Protein AF-A0A7X2MFE9-F1 (afdb_monomer)

pLDDT: mean 86.66, std 13.34, range [39.44, 97.81]

Mean predicted aligned error: 6.16 Å

Sequence (125 aa):
KDLSDSELTPSMINSYVKKGLMQRPEKKKYDASHIAELLVISLLKTIYPLEVVKNCINEILKEQSVEQAYNSFANLFNDTLHNIENSSYNFIDTSNTLELTEKFAIRAVICKLVSQKLIDSYYKK

InterPro domains:
  IPR014975 Protein of unknown function DUF1836 [PF08876] (3-73)
  IPR014975 Protein of unknown function DUF1836 [PTHR40056] (4-93)

Structure (mmCIF, N/CA/C/O backbone):
data_AF-A0A7X2MFE9-F1
#
_entry.id   AF-A0A7X2MFE9-F1
#
loop_
_atom_site.group_PDB
_atom_site.id
_atom_site.type_symbol
_atom_site.label_atom_id
_atom_site.label_alt_id
_atom_site.label_comp_id
_atom_site.label_asym_id
_atom_site.label_entity_id
_atom_site.label_seq_id
_atom_site.pdbx_PDB_ins_code
_atom_site.Cartn_x
_atom_site.Cartn_y
_atom_site.Cartn_z
_atom_site.occupancy
_atom_site.B_iso_or_equiv
_atom_site.auth_seq_id
_atom_site.auth_comp_id
_atom_site.auth_asym_id
_atom_site.auth_atom_id
_atom_site.pdbx_PDB_model_num
ATOM 1 N N . LYS A 1 1 ? 3.667 21.302 -6.751 1.00 39.44 1 LYS A N 1
ATOM 2 C CA . LYS A 1 1 ? 2.581 20.574 -7.446 1.00 39.44 1 LYS A CA 1
ATOM 3 C C . LYS A 1 1 ? 2.426 19.281 -6.669 1.00 39.44 1 LYS A C 1
ATOM 5 O O . LYS A 1 1 ? 3.428 18.583 -6.569 1.00 39.44 1 LYS A O 1
ATOM 10 N N . ASP A 1 2 ? 1.296 19.075 -5.994 1.00 39.75 2 ASP A N 1
ATOM 11 C CA . ASP A 1 2 ? 1.095 17.885 -5.163 1.00 39.75 2 ASP A CA 1
ATOM 12 C C . ASP A 1 2 ? 1.358 16.620 -5.980 1.00 39.75 2 ASP A C 1
ATOM 14 O O . ASP A 1 2 ? 0.927 16.514 -7.126 1.00 39.75 2 ASP A O 1
ATOM 18 N N . LEU A 1 3 ? 2.110 15.686 -5.398 1.00 42.62 3 LEU A N 1
ATOM 19 C CA . LEU A 1 3 ? 2.497 14.419 -6.029 1.00 42.62 3 LEU A CA 1
ATOM 20 C C . LEU A 1 3 ? 1.343 13.396 -6.048 1.00 42.62 3 LEU A C 1
ATOM 22 O O . LEU A 1 3 ? 1.523 12.276 -6.520 1.00 42.62 3 LEU A O 1
ATOM 26 N N . SER A 1 4 ? 0.160 13.766 -5.545 1.00 51.81 4 SER A N 1
ATOM 27 C CA . SER A 1 4 ? -1.046 12.938 -5.542 1.00 51.81 4 SER A CA 1
ATOM 28 C C . SER A 1 4 ? -2.217 13.658 -6.216 1.00 51.81 4 SER A C 1
ATOM 30 O O . SER A 1 4 ? -2.729 14.638 -5.683 1.00 51.81 4 SER A O 1
ATOM 32 N N . ASP A 1 5 ? -2.701 13.122 -7.337 1.00 52.56 5 ASP A N 1
ATOM 33 C CA . ASP A 1 5 ? -3.817 13.670 -8.135 1.00 52.56 5 ASP A CA 1
ATOM 34 C C . ASP A 1 5 ? -5.214 13.543 -7.477 1.00 52.56 5 ASP A C 1
ATOM 36 O O . ASP A 1 5 ? -6.238 13.753 -8.127 1.00 52.56 5 ASP A O 1
ATOM 40 N N . SER A 1 6 ? -5.319 13.201 -6.186 1.00 59.25 6 SER A N 1
ATOM 41 C CA . SER A 1 6 ? -6.614 13.211 -5.494 1.00 59.25 6 SER A CA 1
ATOM 42 C C . SER A 1 6 ? -6.482 13.641 -4.039 1.00 59.25 6 SER A C 1
ATOM 44 O O . SER A 1 6 ? -5.961 12.879 -3.221 1.00 59.25 6 SER A O 1
ATOM 46 N N . GLU A 1 7 ? -7.033 14.804 -3.699 1.00 73.75 7 GLU A N 1
ATOM 47 C CA . GLU A 1 7 ? -7.298 15.162 -2.308 1.00 73.75 7 GLU A CA 1
ATOM 48 C C . GLU A 1 7 ? -8.206 14.102 -1.660 1.00 73.75 7 GLU A C 1
ATOM 50 O O . GLU A 1 7 ? -9.210 13.657 -2.230 1.00 73.75 7 GLU A O 1
ATOM 55 N N . LEU A 1 8 ? -7.841 13.657 -0.458 1.00 82.75 8 LEU A N 1
ATOM 56 C CA . LEU A 1 8 ? -8.620 12.682 0.295 1.00 82.75 8 LEU A CA 1
ATOM 57 C C . LEU A 1 8 ? -9.913 13.340 0.804 1.00 82.75 8 LEU A C 1
ATOM 59 O O . LEU A 1 8 ? -9.881 14.184 1.696 1.00 82.75 8 LEU A O 1
ATOM 63 N N . THR A 1 9 ? -11.069 12.936 0.270 1.00 89.62 9 THR A N 1
ATOM 64 C CA . THR A 1 9 ? -12.360 13.512 0.688 1.00 89.62 9 THR A CA 1
ATOM 65 C C . THR A 1 9 ? -13.001 12.738 1.850 1.00 89.62 9 THR A C 1
ATOM 67 O O . THR A 1 9 ? -12.850 11.514 1.943 1.00 89.62 9 THR A O 1
ATOM 70 N N . PRO A 1 10 ? -13.822 13.387 2.701 1.00 89.06 10 PRO A N 1
ATOM 71 C CA . PRO A 1 10 ? -14.576 12.699 3.755 1.00 89.06 10 PRO A CA 1
ATOM 72 C C . PRO A 1 10 ? -15.461 11.554 3.238 1.00 89.06 10 PRO A C 1
ATOM 74 O O . PRO A 1 10 ? -15.627 10.533 3.906 1.00 89.06 10 PRO A O 1
ATOM 77 N N . SER A 1 11 ? -16.016 11.693 2.031 1.00 89.56 11 SER A N 1
ATOM 78 C CA . SER A 1 11 ? -16.806 10.642 1.379 1.00 89.56 11 SER A CA 1
ATOM 79 C C . SER A 1 11 ? -15.965 9.412 1.038 1.00 89.56 11 SER A C 1
ATOM 81 O O . SER A 1 11 ? -16.449 8.289 1.187 1.00 89.56 11 SER A O 1
ATOM 83 N N . MET A 1 12 ? -14.702 9.596 0.638 1.00 91.12 12 MET A N 1
ATOM 84 C CA . MET A 1 12 ? -13.773 8.488 0.394 1.00 91.12 12 MET A CA 1
ATOM 85 C C . MET A 1 12 ? -13.420 7.762 1.689 1.00 91.12 12 MET A C 1
ATOM 87 O O . MET A 1 12 ? -13.511 6.540 1.725 1.00 91.12 12 MET A O 1
ATOM 91 N N . ILE A 1 13 ? -13.120 8.498 2.763 1.00 91.88 13 ILE A N 1
ATOM 92 C CA . ILE A 1 13 ? -12.843 7.903 4.081 1.00 91.88 13 ILE A CA 1
ATOM 93 C C . ILE A 1 13 ? -14.050 7.081 4.554 1.00 91.88 13 ILE A C 1
ATOM 95 O O . ILE A 1 13 ? -13.916 5.914 4.915 1.00 91.88 13 ILE A O 1
ATOM 99 N N . ASN A 1 14 ? -15.260 7.642 4.455 1.00 91.25 14 ASN A N 1
ATOM 100 C CA . ASN A 1 14 ? -16.490 6.917 4.780 1.00 91.25 14 ASN A CA 1
ATOM 101 C C . ASN A 1 14 ? -16.685 5.665 3.910 1.00 91.25 14 ASN A C 1
ATOM 103 O O . ASN A 1 14 ? -17.182 4.652 4.400 1.00 91.25 14 ASN A O 1
ATOM 107 N N . SER A 1 15 ? -16.317 5.724 2.628 1.00 92.56 15 SER A N 1
ATOM 108 C CA . SER A 1 15 ? -16.353 4.571 1.723 1.00 92.56 15 SER A CA 1
ATOM 109 C C . SER A 1 15 ? -15.383 3.477 2.175 1.00 92.56 15 SER A C 1
ATOM 111 O O . SER A 1 15 ? -15.771 2.311 2.223 1.00 92.56 15 SER A O 1
ATOM 113 N N . TYR A 1 16 ? -14.163 3.837 2.583 1.00 94.31 16 TYR A N 1
ATOM 114 C CA . TYR A 1 16 ? -13.166 2.884 3.081 1.00 94.31 16 TYR A CA 1
ATOM 115 C C . TYR A 1 16 ? -13.621 2.192 4.366 1.00 94.31 16 TYR A C 1
ATOM 117 O O . TYR A 1 16 ? -13.559 0.965 4.442 1.00 94.31 16 TYR A O 1
ATOM 125 N N . VAL A 1 17 ? -14.180 2.945 5.317 1.00 93.38 17 VAL A N 1
ATOM 126 C CA . VAL A 1 17 ? -14.755 2.379 6.549 1.00 93.38 17 VAL A CA 1
ATOM 127 C C . VAL A 1 17 ? -15.914 1.432 6.224 1.00 93.38 17 VAL A C 1
ATOM 129 O O . VAL A 1 17 ? -15.936 0.296 6.687 1.00 93.38 17 VAL A O 1
ATOM 132 N N . LYS A 1 18 ? -16.868 1.852 5.379 1.00 91.94 18 LYS A N 1
ATOM 133 C CA . LYS A 1 18 ? -18.029 1.019 5.000 1.00 91.94 18 LYS A CA 1
ATOM 134 C C . LYS A 1 18 ? -17.632 -0.272 4.291 1.00 91.94 18 LYS A C 1
ATOM 136 O O . LYS A 1 18 ? -18.297 -1.289 4.461 1.00 91.94 18 LYS A O 1
ATOM 141 N N . LYS A 1 19 ? -16.580 -0.225 3.476 1.00 90.31 19 LYS A N 1
ATOM 142 C CA . LYS A 1 19 ? -16.062 -1.392 2.759 1.00 90.31 19 LYS A CA 1
ATOM 143 C C . LYS A 1 19 ? -15.142 -2.261 3.617 1.00 90.31 19 LYS A C 1
ATOM 145 O O . LYS A 1 19 ? -14.796 -3.351 3.167 1.00 90.31 19 LYS A O 1
ATOM 150 N N . GLY A 1 20 ? -14.781 -1.825 4.824 1.00 89.44 20 GLY A N 1
ATOM 151 C CA . GLY A 1 20 ? -13.913 -2.564 5.740 1.00 89.44 20 GLY A CA 1
ATOM 152 C C . GLY A 1 20 ? -12.442 -2.556 5.326 1.00 89.44 20 GLY A C 1
ATOM 153 O O . GLY A 1 20 ? -11.776 -3.569 5.491 1.00 89.44 20 GLY A O 1
ATOM 154 N N . LEU A 1 21 ? -11.961 -1.461 4.726 1.00 90.88 21 LEU A N 1
ATOM 155 C CA . LEU A 1 21 ? -10.529 -1.246 4.463 1.00 90.88 21 LEU A CA 1
ATOM 156 C C . LEU A 1 21 ? -9.817 -0.548 5.629 1.00 90.88 21 LEU A C 1
ATOM 158 O O . LEU A 1 21 ? -8.596 -0.547 5.681 1.00 90.88 21 LEU A O 1
ATOM 162 N N . MET A 1 22 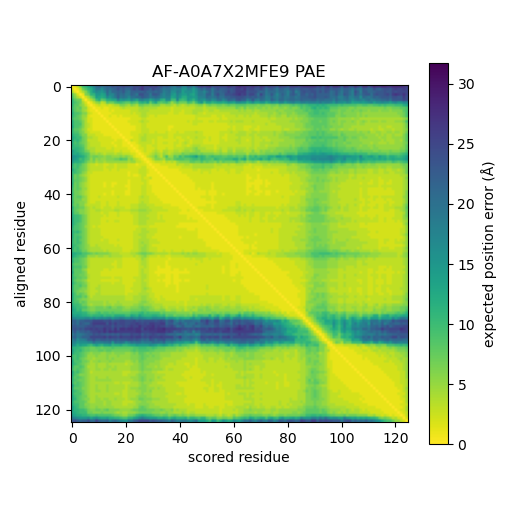? -10.583 0.111 6.494 1.00 92.31 22 MET A N 1
ATOM 163 C CA . MET A 1 22 ? -10.098 0.999 7.541 1.00 92.31 22 MET A CA 1
ATOM 164 C C . MET A 1 22 ? -10.998 0.847 8.760 1.00 92.31 22 MET A C 1
ATOM 166 O O . MET A 1 22 ? -12.222 0.708 8.605 1.00 92.31 22 MET A O 1
ATOM 170 N N . GLN A 1 23 ? -10.421 0.913 9.956 1.00 90.38 23 GLN A N 1
ATOM 171 C CA . GLN A 1 23 ? -11.204 0.898 11.186 1.00 90.38 23 GLN A CA 1
ATOM 172 C C . GLN A 1 23 ? -12.108 2.130 11.293 1.00 90.38 23 GLN A C 1
ATOM 174 O O . GLN A 1 23 ? -11.849 3.203 10.740 1.00 90.38 23 GLN A O 1
ATOM 179 N N . ARG A 1 24 ? -13.239 1.965 11.987 1.00 91.94 24 ARG A N 1
ATOM 180 C CA . ARG A 1 24 ? -14.181 3.065 12.185 1.00 91.94 24 ARG A CA 1
ATOM 181 C C . ARG A 1 24 ? -13.613 4.035 13.232 1.00 91.94 24 ARG A C 1
ATOM 183 O O . ARG A 1 24 ? -13.457 3.621 14.377 1.00 91.94 24 ARG A O 1
ATOM 190 N N . PRO A 1 25 ? -13.448 5.330 12.909 1.00 89.69 25 PRO A N 1
ATOM 191 C CA . PRO A 1 25 ? -12.960 6.306 13.876 1.00 89.69 25 PRO A CA 1
ATOM 192 C C . PRO A 1 25 ? -13.970 6.551 15.001 1.00 89.69 25 PRO A C 1
ATOM 194 O O . PRO A 1 25 ? -15.182 6.684 14.771 1.00 89.69 25 PRO A O 1
ATOM 197 N N . GLU A 1 26 ? -13.474 6.695 16.228 1.00 88.31 26 GLU A N 1
ATOM 198 C CA . GLU A 1 26 ? -14.301 6.967 17.402 1.00 88.31 26 GLU A CA 1
ATOM 199 C C . GLU A 1 26 ? -14.707 8.442 17.454 1.00 88.31 26 GLU A C 1
ATOM 201 O O . GLU A 1 26 ? -13.879 9.334 17.618 1.00 88.31 26 GLU A O 1
ATOM 206 N N . LYS A 1 27 ? -16.006 8.739 17.320 1.00 84.75 27 LYS A N 1
ATOM 207 C CA . LYS A 1 27 ? -16.533 10.123 17.356 1.00 84.75 27 LYS A CA 1
ATOM 208 C C . LYS A 1 27 ? -15.802 11.080 16.392 1.00 84.75 27 LYS A C 1
ATOM 210 O O . LYS A 1 27 ? -15.643 12.259 16.701 1.00 84.75 27 LYS A O 1
ATOM 215 N N . LYS A 1 28 ? -15.385 10.582 15.219 1.00 77.69 28 LYS A N 1
ATOM 216 C CA . LYS A 1 28 ? -14.580 11.307 14.208 1.00 77.69 28 LYS A CA 1
ATOM 217 C C . LYS A 1 28 ? -13.159 11.677 14.661 1.00 77.69 28 LYS A C 1
ATOM 219 O O . LYS A 1 28 ? -12.517 12.495 14.007 1.00 77.69 28 LYS A O 1
ATOM 224 N N . LYS A 1 29 ? -12.666 11.102 15.756 1.00 86.50 29 LYS A N 1
ATOM 225 C CA . LYS A 1 29 ? -11.261 11.210 16.143 1.00 86.50 29 LYS A CA 1
ATOM 226 C C . LYS A 1 29 ? -10.476 10.144 15.390 1.00 86.50 29 LYS A C 1
ATOM 228 O O . LYS A 1 29 ? -10.796 8.963 15.484 1.00 86.50 29 LYS A O 1
ATOM 233 N N . TYR A 1 30 ? -9.492 10.599 14.627 1.00 92.31 30 TYR A N 1
ATOM 234 C CA . TYR A 1 30 ? -8.530 9.748 13.942 1.00 92.31 30 TYR A CA 1
ATOM 235 C C . TYR A 1 30 ? -7.291 9.640 14.825 1.00 92.31 30 TYR A C 1
ATOM 237 O O . TYR A 1 30 ? -6.808 10.650 15.339 1.00 92.31 30 TYR A O 1
ATOM 245 N N . ASP A 1 31 ? -6.807 8.422 15.008 1.00 93.88 31 ASP A N 1
ATOM 246 C CA . ASP A 1 31 ? -5.535 8.138 15.666 1.00 93.88 31 ASP A CA 1
ATOM 247 C C . ASP A 1 31 ? -4.463 7.769 14.628 1.00 93.88 31 ASP A C 1
ATOM 249 O O . ASP A 1 31 ? -4.708 7.788 13.419 1.00 93.88 31 ASP A O 1
ATOM 253 N N . ALA A 1 32 ? -3.263 7.435 15.100 1.00 94.19 32 ALA A N 1
ATOM 254 C CA . ALA A 1 32 ? -2.151 7.056 14.236 1.00 94.19 32 ALA A CA 1
ATOM 255 C C . ALA A 1 32 ? -2.467 5.837 13.349 1.00 94.19 32 ALA A C 1
ATOM 257 O O . ALA A 1 32 ? -2.080 5.831 12.182 1.00 94.19 32 ALA A O 1
ATOM 258 N N . SER A 1 33 ? -3.213 4.851 13.859 1.00 94.00 33 SER A N 1
ATOM 259 C CA . SER A 1 33 ? -3.610 3.656 13.104 1.00 94.00 33 SER A CA 1
ATOM 260 C C . SER A 1 33 ? -4.482 4.028 11.910 1.00 94.00 33 SER A C 1
ATOM 262 O O . SER A 1 33 ? -4.234 3.586 10.792 1.00 94.00 33 SER A O 1
ATOM 264 N N . HIS A 1 34 ? -5.443 4.927 12.117 1.00 94.62 34 HIS A N 1
ATOM 265 C CA . HIS A 1 34 ? -6.290 5.423 11.038 1.00 94.62 34 HIS A CA 1
ATOM 266 C C . HIS A 1 34 ? -5.490 6.165 9.954 1.00 94.62 34 HIS A C 1
ATOM 268 O O . HIS A 1 34 ? -5.771 6.024 8.764 1.00 94.62 34 HIS A O 1
ATOM 274 N N . ILE A 1 35 ? -4.497 6.970 10.346 1.00 93.69 35 ILE A N 1
ATOM 275 C CA . ILE A 1 35 ? -3.635 7.679 9.388 1.00 93.69 35 ILE A CA 1
ATOM 276 C C . ILE A 1 35 ? -2.753 6.691 8.613 1.00 93.69 35 ILE A C 1
ATOM 278 O O . ILE A 1 35 ? -2.620 6.829 7.396 1.00 93.69 35 ILE A O 1
ATOM 282 N N . ALA A 1 36 ? -2.213 5.673 9.285 1.00 94.50 36 ALA A N 1
ATOM 283 C CA . ALA A 1 36 ? -1.436 4.604 8.665 1.00 94.50 36 ALA A CA 1
ATOM 284 C C . ALA A 1 36 ? -2.249 3.840 7.605 1.00 94.50 36 ALA A C 1
ATOM 286 O O . ALA A 1 36 ? -1.802 3.700 6.464 1.00 94.50 36 ALA A O 1
ATOM 287 N N . GLU A 1 37 ? -3.471 3.418 7.944 1.00 94.56 37 GLU A N 1
ATOM 288 C CA . GLU A 1 37 ? -4.395 2.768 7.005 1.00 94.56 37 GLU A CA 1
ATOM 289 C C . GLU A 1 37 ? -4.680 3.667 5.793 1.00 94.56 37 GLU A C 1
ATOM 291 O O . GLU A 1 37 ? -4.549 3.237 4.645 1.00 94.56 37 GLU A O 1
ATOM 296 N N . LEU A 1 38 ? -5.016 4.942 6.025 1.00 93.94 38 LEU A N 1
ATOM 297 C CA . LEU A 1 38 ? -5.307 5.897 4.952 1.00 93.94 38 LEU A CA 1
ATOM 298 C C . LEU A 1 38 ? -4.119 6.121 4.018 1.00 93.94 38 LEU A C 1
ATOM 300 O O . LEU A 1 38 ? -4.326 6.237 2.806 1.00 93.94 38 LEU A O 1
ATOM 304 N N . LEU A 1 39 ? -2.900 6.177 4.554 1.00 93.38 39 LEU A N 1
ATOM 305 C CA . LEU A 1 39 ? -1.683 6.356 3.768 1.00 93.38 39 LEU A CA 1
ATOM 306 C C . LEU A 1 39 ? -1.458 5.153 2.849 1.00 93.38 39 LEU A C 1
ATOM 308 O O . LEU A 1 39 ? -1.321 5.321 1.635 1.00 93.38 39 LEU A O 1
ATOM 312 N N . VAL A 1 40 ? -1.512 3.939 3.402 1.00 94.56 40 VAL A N 1
ATOM 313 C CA . VAL A 1 40 ? -1.323 2.698 2.636 1.00 94.56 40 VAL A CA 1
ATOM 314 C C . VAL A 1 40 ? -2.408 2.544 1.567 1.00 94.56 40 VAL A C 1
ATOM 316 O O . VAL A 1 40 ? -2.092 2.310 0.398 1.00 94.56 40 VAL A O 1
ATOM 319 N N . ILE A 1 41 ? -3.682 2.750 1.919 1.00 94.44 41 ILE A N 1
ATOM 320 C CA . ILE A 1 41 ? -4.798 2.686 0.961 1.00 94.44 41 ILE A CA 1
ATOM 321 C C . ILE A 1 41 ? -4.598 3.708 -0.160 1.00 94.44 41 ILE A C 1
ATOM 323 O O . ILE A 1 41 ? -4.795 3.382 -1.332 1.00 94.44 41 ILE A O 1
ATOM 327 N N . SER A 1 42 ? -4.211 4.940 0.179 1.00 91.38 42 SER A N 1
ATOM 328 C CA . SER A 1 42 ? -4.072 6.024 -0.797 1.00 91.38 42 SER A CA 1
ATOM 329 C C . SER A 1 42 ? -2.949 5.779 -1.797 1.00 91.38 42 SER A C 1
ATOM 331 O O . SER A 1 42 ? -3.116 6.132 -2.963 1.00 91.38 42 SER A O 1
ATOM 333 N N . LEU A 1 43 ? -1.861 5.129 -1.377 1.00 91.94 43 LEU A N 1
ATOM 334 C CA . LEU A 1 43 ? -0.777 4.720 -2.268 1.00 91.94 43 LEU A CA 1
ATOM 335 C C . LEU A 1 43 ? -1.193 3.530 -3.140 1.00 91.94 43 LEU A C 1
ATOM 337 O O . LEU A 1 43 ? -1.101 3.592 -4.366 1.00 91.94 43 LEU A O 1
ATOM 341 N N . LEU A 1 44 ? -1.705 2.456 -2.535 1.00 92.62 44 LEU A N 1
ATOM 342 C CA . LEU A 1 44 ? -1.948 1.198 -3.246 1.00 92.62 44 LEU A CA 1
ATOM 343 C C . LEU A 1 44 ? -3.150 1.248 -4.197 1.00 92.62 44 LEU A C 1
ATOM 345 O O . LEU A 1 44 ? -3.121 0.586 -5.237 1.00 92.62 44 LEU A O 1
ATOM 349 N N . LYS A 1 45 ? -4.174 2.065 -3.909 1.00 91.38 45 LYS A N 1
ATOM 350 C CA . LYS A 1 45 ? -5.348 2.224 -4.792 1.00 91.38 45 LYS A CA 1
ATOM 351 C C . LYS A 1 45 ? -5.001 2.794 -6.174 1.00 91.38 45 LYS A C 1
ATOM 353 O O . LYS A 1 45 ? -5.820 2.715 -7.084 1.00 91.38 45 LYS A O 1
ATOM 358 N N . THR A 1 46 ? -3.830 3.420 -6.323 1.00 90.25 46 THR A N 1
ATOM 359 C CA . THR A 1 46 ? -3.363 3.955 -7.615 1.00 90.25 46 THR A CA 1
ATOM 360 C C . THR A 1 46 ? -2.928 2.838 -8.565 1.00 90.25 46 THR A C 1
ATOM 362 O O . THR A 1 46 ? -2.974 3.004 -9.782 1.00 90.25 46 THR A O 1
ATOM 365 N N . ILE A 1 47 ? -2.550 1.680 -8.013 1.00 92.06 47 ILE A N 1
ATOM 366 C CA . ILE A 1 47 ? -2.034 0.533 -8.762 1.00 92.06 47 ILE A CA 1
ATOM 367 C C . ILE A 1 47 ? -3.060 -0.604 -8.814 1.00 92.06 47 ILE A C 1
ATOM 369 O O . ILE A 1 47 ? -3.203 -1.242 -9.863 1.00 92.06 47 ILE A O 1
ATOM 373 N N . TYR A 1 48 ? -3.795 -0.837 -7.721 1.00 92.81 48 TYR A N 1
ATOM 374 C CA . TYR A 1 48 ? -4.711 -1.970 -7.573 1.00 92.81 48 TYR A CA 1
ATOM 375 C C . TYR A 1 48 ? -6.172 -1.549 -7.355 1.00 92.81 48 TYR A C 1
ATOM 377 O O . TYR A 1 48 ? -6.436 -0.526 -6.719 1.00 92.81 48 TYR A O 1
ATOM 385 N N . PRO A 1 49 ? -7.146 -2.370 -7.800 1.00 92.94 49 PRO A N 1
ATOM 386 C CA . PRO A 1 49 ? -8.545 -2.207 -7.416 1.00 92.94 49 PRO A CA 1
ATOM 387 C C . PRO A 1 49 ? -8.724 -2.253 -5.894 1.00 92.94 49 PRO A C 1
ATOM 389 O O . PRO A 1 49 ? -8.059 -3.031 -5.209 1.00 92.94 49 PRO A O 1
ATOM 392 N N . LEU A 1 50 ? -9.680 -1.484 -5.362 1.00 91.94 50 LEU A N 1
ATOM 393 C CA . LEU A 1 50 ? -9.910 -1.397 -3.912 1.00 91.94 50 LEU A CA 1
ATOM 394 C C . LEU A 1 50 ? -10.184 -2.751 -3.241 1.00 91.94 50 LEU A C 1
ATOM 396 O O . LEU A 1 50 ? -9.776 -2.939 -2.102 1.00 91.94 50 LEU A O 1
ATOM 400 N N . GLU A 1 51 ? -10.832 -3.696 -3.926 1.00 92.12 51 GLU A N 1
ATOM 401 C CA . GLU A 1 51 ? -11.078 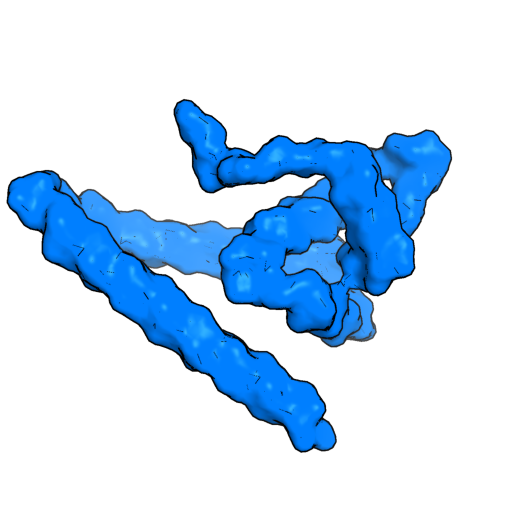-5.034 -3.368 1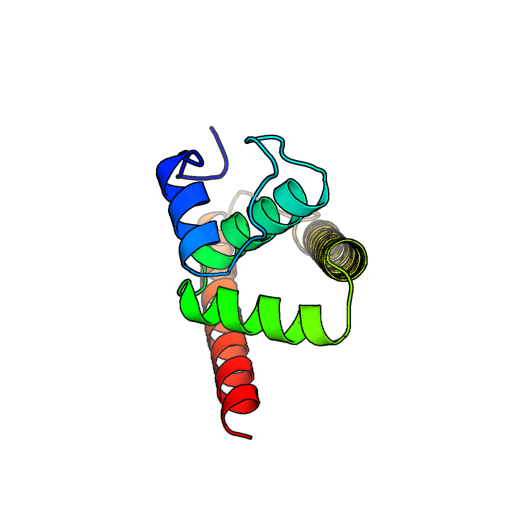.00 92.12 51 GLU A CA 1
ATOM 402 C C . GLU A 1 51 ? -9.779 -5.834 -3.183 1.00 92.12 51 GLU A C 1
ATOM 404 O O . GLU A 1 51 ? -9.625 -6.533 -2.187 1.00 92.12 51 GLU A O 1
ATOM 409 N N . VAL A 1 52 ? -8.803 -5.680 -4.087 1.00 93.38 52 VAL A N 1
ATOM 410 C CA . VAL A 1 52 ? -7.477 -6.301 -3.936 1.00 93.38 52 VAL A CA 1
ATOM 411 C C . VAL A 1 52 ? -6.751 -5.689 -2.742 1.00 93.38 52 VAL A C 1
ATOM 413 O O . VAL A 1 52 ? -6.259 -6.417 -1.886 1.00 93.38 52 VAL A O 1
ATOM 416 N N . VAL A 1 53 ? -6.751 -4.354 -2.640 1.00 94.44 53 VAL A N 1
ATOM 417 C CA . VAL A 1 53 ? -6.137 -3.636 -1.509 1.00 94.44 53 VAL A CA 1
ATOM 418 C C . VAL A 1 53 ? -6.751 -4.085 -0.183 1.00 94.44 53 VAL A C 1
ATOM 420 O O . VAL A 1 53 ? -6.023 -4.412 0.751 1.00 94.44 53 VAL A O 1
ATOM 423 N N . LYS A 1 54 ? -8.085 -4.163 -0.119 1.00 93.31 54 LYS A N 1
ATOM 424 C CA . LYS A 1 54 ? -8.825 -4.644 1.050 1.00 93.31 54 LYS A CA 1
ATOM 425 C C . LYS A 1 54 ? -8.383 -6.045 1.463 1.00 93.31 54 LYS A C 1
ATOM 427 O O . LYS A 1 54 ? -8.096 -6.271 2.634 1.00 93.31 54 LYS A O 1
ATOM 432 N N . ASN A 1 55 ? -8.349 -6.978 0.515 1.00 92.69 55 ASN A N 1
ATOM 433 C CA . ASN A 1 55 ? -8.003 -8.362 0.810 1.00 92.69 55 ASN A CA 1
ATOM 434 C C . ASN A 1 55 ? -6.562 -8.463 1.319 1.00 92.69 55 ASN A C 1
ATOM 436 O O . ASN A 1 55 ? -6.337 -9.110 2.334 1.00 92.69 55 ASN A O 1
ATOM 440 N N . CYS A 1 56 ? -5.607 -7.775 0.687 1.00 92.88 56 CYS A N 1
ATOM 441 C CA . CYS A 1 56 ? -4.217 -7.785 1.140 1.00 92.88 56 CYS A CA 1
ATOM 442 C C . CYS A 1 56 ? -4.061 -7.208 2.554 1.00 92.88 56 CYS A C 1
ATOM 444 O O . CYS A 1 56 ? -3.395 -7.823 3.381 1.00 92.88 56 CYS A O 1
ATOM 446 N N . ILE A 1 57 ? -4.697 -6.067 2.849 1.00 93.19 57 ILE A N 1
ATOM 447 C CA . ILE A 1 57 ? -4.662 -5.462 4.191 1.00 93.19 57 ILE A CA 1
ATOM 448 C C . ILE A 1 57 ? -5.242 -6.433 5.223 1.00 93.19 57 ILE A C 1
ATOM 450 O O . ILE A 1 57 ? -4.607 -6.693 6.240 1.00 93.19 57 ILE A O 1
ATOM 454 N N . ASN A 1 58 ? -6.408 -7.019 4.945 1.00 92.38 58 ASN A N 1
ATOM 455 C CA . ASN A 1 58 ? -7.050 -7.944 5.875 1.00 92.38 58 ASN A CA 1
ATOM 456 C C . ASN A 1 58 ? -6.223 -9.210 6.113 1.00 92.38 58 ASN A C 1
ATOM 458 O O . ASN A 1 58 ? -6.173 -9.670 7.246 1.00 92.38 58 ASN A O 1
ATOM 462 N N . GLU A 1 59 ? -5.570 -9.765 5.088 1.00 92.94 59 GLU A N 1
ATOM 463 C CA . GLU A 1 59 ? -4.678 -10.919 5.261 1.00 92.94 59 GLU A CA 1
ATOM 464 C C . GLU A 1 59 ? -3.471 -10.582 6.143 1.00 92.94 59 GLU A C 1
ATOM 466 O O . GLU A 1 59 ? -3.143 -11.351 7.041 1.00 92.94 59 GLU A O 1
ATOM 471 N N . ILE A 1 60 ? -2.846 -9.418 5.947 1.00 93.69 60 ILE A N 1
ATOM 472 C CA . ILE A 1 60 ? -1.710 -8.977 6.772 1.00 93.69 60 ILE A CA 1
ATOM 473 C C . ILE A 1 60 ? -2.145 -8.780 8.231 1.00 93.69 60 ILE A C 1
ATOM 475 O O . ILE A 1 60 ? -1.470 -9.236 9.154 1.00 93.69 60 ILE A O 1
ATOM 479 N N . LEU A 1 61 ? -3.302 -8.148 8.446 1.00 93.81 61 LEU A N 1
ATOM 480 C CA . LEU A 1 61 ? -3.821 -7.843 9.781 1.00 93.81 61 LEU A CA 1
ATOM 481 C C . LEU A 1 61 ? -4.354 -9.066 10.550 1.00 93.81 61 LEU A C 1
ATOM 483 O O . LEU A 1 61 ? -4.702 -8.933 11.721 1.00 93.81 61 LEU A O 1
ATOM 487 N N . LYS A 1 62 ? -4.405 -10.260 9.941 1.00 94.19 62 LYS A N 1
ATOM 488 C CA . LYS A 1 62 ? -4.663 -11.508 10.687 1.00 94.19 62 LYS A CA 1
ATOM 489 C C . LYS A 1 62 ? -3.512 -11.864 11.624 1.00 94.19 62 LYS A C 1
ATOM 491 O O . LYS A 1 62 ? -3.754 -12.408 12.695 1.00 94.19 62 LYS A O 1
ATOM 496 N N . GLU A 1 63 ? -2.285 -11.545 11.217 1.00 94.81 63 GLU A N 1
ATOM 497 C CA . GLU A 1 63 ? -1.055 -11.946 11.911 1.00 94.81 63 GLU A CA 1
ATOM 498 C C . GLU A 1 63 ? -0.317 -10.756 12.544 1.00 94.81 63 GLU A C 1
ATOM 500 O O . GLU A 1 63 ? 0.635 -10.940 13.303 1.00 94.81 63 GLU A O 1
ATOM 505 N N . GLN A 1 64 ? -0.721 -9.523 12.224 1.00 94.69 64 GLN A N 1
ATOM 506 C CA . GLN A 1 64 ? -0.035 -8.298 12.634 1.00 94.69 64 GLN A CA 1
ATOM 507 C C . GLN A 1 64 ? -1.013 -7.240 13.143 1.00 94.69 64 GLN A C 1
ATOM 509 O O . GLN A 1 64 ? -2.123 -7.093 12.633 1.00 94.69 64 GLN A O 1
ATOM 514 N N . SER A 1 65 ? -0.577 -6.437 14.115 1.00 95.31 65 SER A N 1
ATOM 515 C CA . SER A 1 65 ? -1.273 -5.191 14.447 1.00 95.31 65 SER A CA 1
ATOM 516 C C . SER A 1 65 ? -1.115 -4.159 13.321 1.00 95.31 65 SER A C 1
ATOM 518 O O . SER A 1 65 ? -0.178 -4.231 12.524 1.00 95.31 65 SER A O 1
ATOM 520 N N . VAL A 1 66 ? -1.995 -3.149 13.280 1.00 94.69 66 VAL A N 1
ATOM 521 C CA . VAL A 1 66 ? -1.895 -2.039 12.307 1.00 94.69 66 VAL A CA 1
ATOM 522 C C . VAL A 1 66 ? -0.528 -1.355 12.377 1.00 94.69 66 VAL A C 1
ATOM 524 O O . VAL A 1 66 ? 0.067 -1.057 11.345 1.00 94.69 66 VAL A O 1
ATOM 527 N N . GLU A 1 67 ? 0.002 -1.164 13.585 1.00 95.94 67 GLU A N 1
ATOM 528 C CA . GLU A 1 67 ? 1.328 -0.586 13.800 1.00 95.94 67 GLU A CA 1
ATOM 529 C C . GLU A 1 67 ? 2.442 -1.461 13.207 1.00 95.94 67 GLU A C 1
ATOM 531 O O . GLU A 1 67 ? 3.301 -0.960 12.483 1.00 95.94 67 GLU A O 1
ATOM 536 N N . GLN A 1 68 ? 2.419 -2.773 13.465 1.00 97.50 68 GLN A N 1
ATOM 537 C CA . GLN A 1 68 ? 3.420 -3.706 12.938 1.00 97.50 68 GLN A CA 1
ATOM 538 C C . GLN A 1 68 ? 3.386 -3.764 11.408 1.00 97.50 68 GLN A C 1
ATOM 540 O O . GLN A 1 68 ? 4.434 -3.665 10.764 1.00 97.50 68 GLN A O 1
ATOM 545 N N . ALA A 1 69 ? 2.186 -3.873 10.833 1.00 96.94 69 ALA A N 1
ATOM 546 C CA . ALA A 1 69 ? 1.979 -3.899 9.391 1.00 96.94 69 ALA A CA 1
ATOM 547 C C . ALA A 1 69 ? 2.468 -2.603 8.732 1.00 96.94 69 ALA A C 1
ATOM 549 O O . ALA A 1 69 ? 3.196 -2.641 7.736 1.00 96.94 69 ALA A O 1
ATOM 550 N N . TYR A 1 70 ? 2.129 -1.451 9.316 1.00 97.12 70 TYR A N 1
ATOM 551 C CA . TYR A 1 70 ? 2.566 -0.155 8.811 1.00 97.12 70 TYR A CA 1
ATOM 552 C C . TYR A 1 70 ? 4.080 0.028 8.908 1.00 97.12 70 TYR A C 1
ATOM 554 O O . TYR A 1 70 ? 4.699 0.443 7.934 1.00 97.12 70 TYR A O 1
ATOM 562 N N . ASN A 1 71 ? 4.697 -0.314 10.040 1.00 97.50 71 ASN A N 1
ATOM 563 C CA . ASN A 1 71 ? 6.146 -0.195 10.202 1.00 97.50 71 ASN A CA 1
ATOM 564 C C . ASN A 1 71 ? 6.893 -1.105 9.218 1.00 97.50 71 ASN A C 1
ATOM 566 O O . ASN A 1 71 ? 7.881 -0.685 8.619 1.00 97.50 71 ASN A O 1
ATOM 570 N N . SER A 1 72 ? 6.396 -2.326 8.989 1.00 97.12 72 SER A N 1
ATOM 571 C CA . SER A 1 72 ? 6.949 -3.225 7.971 1.00 97.12 72 SER A CA 1
ATOM 572 C C . SER A 1 72 ? 6.832 -2.630 6.564 1.00 97.12 72 SER A C 1
ATOM 574 O O . SER A 1 72 ? 7.818 -2.616 5.824 1.00 97.12 72 SER A O 1
ATOM 576 N N . PHE A 1 73 ? 5.665 -2.079 6.219 1.00 96.81 73 PHE A N 1
ATOM 577 C CA . PHE A 1 73 ? 5.448 -1.380 4.953 1.00 96.81 73 PHE A CA 1
ATOM 578 C C . PHE A 1 73 ? 6.387 -0.177 4.793 1.00 96.81 73 PHE A C 1
ATOM 580 O O . PHE A 1 73 ? 7.038 -0.047 3.760 1.00 96.81 73 PHE A O 1
ATOM 587 N N . ALA A 1 74 ? 6.480 0.686 5.807 1.00 96.94 74 ALA A N 1
ATOM 588 C CA . ALA A 1 74 ? 7.283 1.902 5.777 1.00 96.94 74 ALA A CA 1
ATOM 589 C C . ALA A 1 74 ? 8.779 1.595 5.638 1.00 96.94 74 ALA A C 1
ATOM 591 O O . ALA A 1 74 ? 9.454 2.235 4.835 1.00 96.94 74 ALA A O 1
ATOM 592 N N . ASN A 1 75 ? 9.283 0.583 6.350 1.00 97.81 75 ASN A N 1
ATOM 593 C CA . ASN A 1 75 ? 10.667 0.133 6.209 1.00 97.81 75 ASN A CA 1
ATOM 594 C C . ASN A 1 75 ? 10.938 -0.358 4.784 1.00 97.81 75 ASN A C 1
ATOM 596 O O . ASN A 1 75 ? 11.845 0.146 4.129 1.00 97.81 75 ASN A O 1
ATOM 600 N N . LEU A 1 76 ? 10.090 -1.250 4.255 1.00 96.38 76 LEU A N 1
ATOM 601 C CA . LEU A 1 76 ? 10.244 -1.756 2.889 1.00 96.38 76 LEU A CA 1
ATOM 602 C C . LEU A 1 76 ? 10.176 -0.632 1.843 1.00 96.38 76 LEU A C 1
ATOM 604 O O . LEU A 1 76 ? 10.932 -0.638 0.869 1.00 96.38 76 LEU A O 1
ATOM 608 N N . PHE A 1 77 ? 9.273 0.329 2.036 1.00 95.25 77 PHE A N 1
ATOM 609 C CA . PHE A 1 77 ? 9.126 1.485 1.160 1.00 95.25 77 PHE A CA 1
ATOM 610 C C . PHE A 1 77 ? 10.391 2.351 1.167 1.00 95.25 77 PHE A C 1
ATOM 612 O O . PHE A 1 77 ? 10.935 2.643 0.102 1.00 95.25 77 PHE A O 1
ATOM 619 N N . ASN A 1 78 ? 10.885 2.712 2.354 1.00 95.06 78 ASN A N 1
A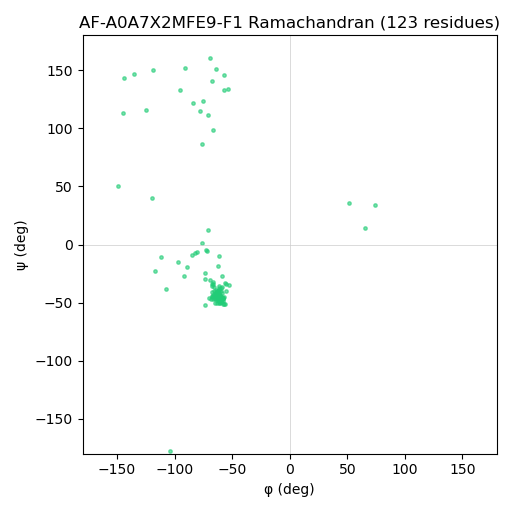TOM 620 C CA . ASN A 1 78 ? 12.069 3.554 2.519 1.00 95.06 78 ASN A CA 1
ATOM 621 C C . ASN A 1 78 ? 13.337 2.866 2.003 1.00 95.06 78 ASN A C 1
ATOM 623 O O . ASN A 1 78 ? 14.117 3.493 1.289 1.00 95.06 78 ASN A O 1
ATOM 627 N N . ASP A 1 79 ? 13.510 1.572 2.279 1.00 95.12 79 ASP A N 1
ATOM 628 C CA . ASP A 1 79 ? 14.635 0.785 1.767 1.00 95.12 79 ASP A CA 1
ATOM 629 C C . ASP A 1 79 ? 14.611 0.731 0.234 1.00 95.12 79 ASP A C 1
ATOM 631 O O . ASP A 1 79 ? 15.633 0.905 -0.433 1.00 95.12 79 ASP A O 1
ATOM 635 N N . THR A 1 80 ? 13.429 0.528 -0.356 1.00 91.62 80 THR A N 1
ATOM 636 C CA . THR A 1 80 ? 13.263 0.512 -1.816 1.00 91.62 80 THR A CA 1
ATOM 637 C C . THR A 1 80 ? 13.572 1.877 -2.425 1.00 91.62 80 THR A C 1
ATOM 639 O O . THR A 1 80 ? 14.277 1.943 -3.433 1.00 91.62 80 THR A O 1
ATOM 642 N N . LEU A 1 81 ? 13.084 2.958 -1.813 1.00 89.25 81 LEU A N 1
ATOM 643 C CA . LEU A 1 81 ? 13.355 4.325 -2.252 1.00 89.25 81 LEU A CA 1
ATOM 644 C C . LEU A 1 81 ? 14.855 4.630 -2.205 1.00 89.25 81 LEU A C 1
ATOM 646 O O . LEU A 1 81 ? 15.422 5.032 -3.219 1.00 89.25 81 LEU A O 1
ATOM 650 N N . HIS A 1 82 ? 15.510 4.341 -1.080 1.00 89.44 82 HIS A N 1
ATOM 651 C CA . HIS A 1 82 ? 16.944 4.559 -0.910 1.00 89.44 82 HIS A CA 1
ATOM 652 C C . HIS A 1 82 ? 17.768 3.782 -1.946 1.00 89.44 82 HIS A C 1
ATOM 654 O O . HIS A 1 82 ? 18.701 4.312 -2.552 1.00 89.44 82 HIS A O 1
ATOM 660 N N . ASN A 1 83 ? 17.391 2.532 -2.219 1.00 86.94 83 ASN A N 1
ATOM 661 C CA . ASN A 1 83 ? 18.038 1.728 -3.250 1.00 86.94 83 ASN A CA 1
ATOM 662 C C . ASN A 1 83 ? 17.882 2.344 -4.646 1.00 86.94 83 ASN A C 1
ATOM 664 O O . ASN A 1 83 ? 18.842 2.338 -5.417 1.00 86.94 83 ASN A O 1
ATOM 668 N N . ILE A 1 84 ? 16.709 2.889 -4.984 1.00 83.31 84 ILE A N 1
ATOM 669 C CA . ILE A 1 84 ? 16.472 3.562 -6.270 1.00 83.31 84 ILE A CA 1
ATOM 670 C C . ILE A 1 84 ? 17.288 4.855 -6.366 1.00 83.31 84 ILE A C 1
ATOM 672 O O . ILE A 1 84 ? 17.921 5.083 -7.395 1.00 83.31 84 ILE A O 1
ATOM 676 N N . GLU A 1 85 ? 17.326 5.668 -5.311 1.00 78.50 85 GLU A N 1
ATOM 677 C CA . GLU A 1 85 ? 18.123 6.900 -5.258 1.00 78.50 85 GLU A CA 1
ATOM 678 C C . GLU A 1 85 ? 19.608 6.612 -5.508 1.00 78.50 85 GLU A C 1
ATOM 680 O O . GLU A 1 85 ? 20.209 7.165 -6.432 1.00 78.50 85 GLU A O 1
ATOM 685 N N . ASN A 1 86 ? 20.177 5.647 -4.786 1.00 76.50 86 ASN A N 1
ATOM 686 C CA . ASN A 1 86 ? 21.591 5.299 -4.920 1.00 76.50 86 ASN A CA 1
ATOM 687 C C . ASN A 1 86 ? 21.951 4.681 -6.280 1.00 76.50 86 ASN A C 1
ATOM 689 O O . ASN A 1 86 ? 23.069 4.871 -6.764 1.00 76.50 86 ASN A O 1
ATOM 693 N N . SER A 1 87 ? 21.030 3.931 -6.892 1.00 70.50 87 SER A N 1
ATOM 694 C CA . SER A 1 87 ? 21.281 3.214 -8.151 1.00 70.50 87 SER A CA 1
ATOM 695 C C . SER A 1 87 ? 20.910 4.001 -9.410 1.00 70.50 87 SER A C 1
ATOM 697 O O . SER A 1 87 ? 21.495 3.753 -10.461 1.00 70.50 87 SER A O 1
ATOM 699 N N . SER A 1 88 ? 19.954 4.933 -9.328 1.00 59.94 88 SER A N 1
ATOM 700 C CA . SER A 1 88 ? 19.368 5.608 -10.499 1.00 59.94 88 SER A CA 1
ATOM 701 C C . SER A 1 88 ? 19.602 7.122 -10.540 1.00 59.94 88 SER A C 1
ATOM 703 O O . SER A 1 88 ? 19.564 7.687 -11.629 1.00 59.94 88 SER A O 1
ATOM 705 N N . TYR A 1 89 ? 19.867 7.795 -9.408 1.00 54.69 89 TYR A N 1
ATOM 706 C CA . TYR A 1 89 ? 20.000 9.264 -9.372 1.00 54.69 89 TYR A CA 1
ATOM 707 C C . TYR A 1 89 ? 21.443 9.783 -9.440 1.00 54.69 89 TYR A C 1
ATOM 709 O O . TYR A 1 89 ? 21.650 10.946 -9.776 1.00 54.69 89 TYR A O 1
ATOM 717 N N . ASN A 1 90 ? 22.449 8.931 -9.219 1.00 53.75 90 ASN A N 1
ATOM 718 C CA . ASN A 1 90 ? 23.860 9.334 -9.303 1.00 53.75 90 ASN A CA 1
ATOM 719 C C . ASN A 1 90 ? 24.360 9.590 -10.746 1.00 53.75 90 ASN A C 1
ATOM 721 O O . ASN A 1 90 ? 25.483 10.049 -10.930 1.00 53.75 90 ASN A O 1
ATOM 725 N N . PHE A 1 91 ? 23.538 9.327 -11.771 1.00 52.69 91 PHE A N 1
ATOM 726 C CA . PHE A 1 91 ? 23.854 9.588 -13.181 1.00 52.69 91 PHE A CA 1
ATOM 727 C C . PHE A 1 91 ? 22.581 9.905 -13.989 1.00 52.69 91 PHE A C 1
ATOM 729 O O . PHE A 1 91 ? 22.317 9.289 -15.020 1.00 52.69 91 PHE A O 1
ATOM 736 N N . ILE A 1 92 ? 21.728 10.828 -13.526 1.00 59.09 92 ILE A N 1
ATOM 737 C CA . ILE A 1 92 ? 20.703 11.381 -14.427 1.00 59.09 92 ILE A CA 1
ATOM 738 C C . ILE A 1 92 ? 21.411 12.370 -15.345 1.00 59.09 92 ILE A C 1
ATOM 740 O O . ILE A 1 92 ? 21.480 13.567 -15.072 1.00 59.09 92 ILE A O 1
ATOM 744 N N . ASP A 1 93 ? 21.952 11.850 -16.442 1.00 59.78 93 ASP A N 1
ATOM 745 C CA . ASP A 1 93 ? 22.203 12.668 -17.615 1.00 59.78 93 ASP A CA 1
ATOM 746 C C . ASP A 1 93 ? 20.837 13.094 -18.174 1.00 59.78 93 ASP A C 1
ATOM 748 O O . ASP A 1 93 ? 20.128 12.334 -18.842 1.00 59.78 93 ASP A O 1
ATOM 752 N N . THR A 1 94 ? 20.423 14.315 -17.834 1.00 62.50 94 THR A N 1
ATOM 753 C CA . THR A 1 94 ? 19.141 14.907 -18.243 1.00 62.50 94 THR A CA 1
ATOM 754 C C . THR A 1 94 ? 19.010 15.048 -19.762 1.00 62.50 94 THR A C 1
ATOM 756 O O . THR A 1 94 ? 17.899 15.265 -20.257 1.00 62.50 94 THR A O 1
ATOM 759 N N . SER A 1 95 ? 20.094 14.827 -20.511 1.00 66.25 95 SER A N 1
ATOM 760 C CA . SER A 1 95 ? 20.115 14.761 -21.973 1.00 66.25 95 SER A CA 1
ATOM 761 C C . SER A 1 95 ? 19.206 13.666 -22.546 1.00 66.25 95 SER A C 1
ATOM 763 O O . SER A 1 95 ? 18.697 13.843 -23.651 1.00 66.25 95 SER A O 1
ATOM 765 N N . ASN A 1 96 ? 18.929 12.578 -21.805 1.00 75.25 96 ASN A N 1
ATOM 766 C CA . ASN A 1 96 ? 18.094 11.457 -22.278 1.00 75.25 96 ASN A CA 1
ATOM 767 C C . ASN A 1 96 ? 16.833 11.196 -21.431 1.00 75.25 96 ASN A C 1
ATOM 769 O O . ASN A 1 96 ? 16.416 10.058 -21.198 1.00 75.25 96 ASN A O 1
ATOM 773 N N . THR A 1 97 ? 16.181 12.277 -20.990 1.00 82.69 97 THR A N 1
ATOM 774 C CA . THR A 1 97 ? 14.968 12.244 -20.147 1.00 82.69 97 THR A CA 1
ATOM 775 C C . THR A 1 97 ? 13.839 11.374 -20.724 1.00 82.69 97 THR A C 1
ATOM 777 O O . THR A 1 97 ? 13.131 10.711 -19.964 1.00 82.69 97 THR A O 1
ATOM 780 N N . LEU A 1 98 ? 13.670 11.325 -22.052 1.00 86.12 98 LEU A N 1
ATOM 781 C CA . LEU A 1 98 ? 12.622 10.515 -22.686 1.00 86.12 98 LEU A CA 1
ATOM 782 C C . LEU A 1 98 ? 12.889 9.009 -22.541 1.00 86.12 98 LEU A C 1
ATOM 784 O O . LEU A 1 98 ? 12.000 8.2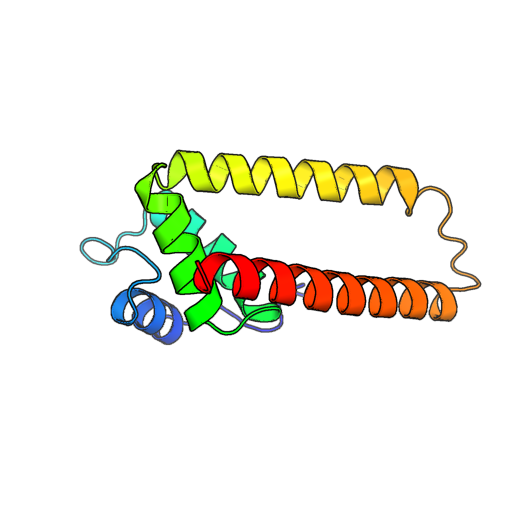77 -22.116 1.00 86.12 98 LEU A O 1
ATOM 788 N N . GLU A 1 99 ? 14.116 8.563 -22.820 1.00 83.94 99 GLU A N 1
ATOM 789 C CA . GLU A 1 99 ? 14.514 7.154 -22.689 1.00 83.94 99 GLU A CA 1
ATOM 790 C C . GLU A 1 99 ? 14.418 6.686 -21.227 1.00 83.94 99 GLU A C 1
ATOM 792 O O . GLU A 1 99 ? 13.932 5.592 -20.940 1.00 83.94 99 GLU A O 1
ATOM 797 N N . LEU A 1 100 ? 14.840 7.526 -20.274 1.00 82.12 100 LEU A N 1
ATOM 798 C CA . LEU A 1 100 ? 14.700 7.228 -18.845 1.00 82.12 100 LEU A CA 1
ATOM 799 C C . LEU A 1 100 ? 13.228 7.107 -18.438 1.00 82.12 100 LEU A C 1
ATOM 801 O O . LEU A 1 100 ? 12.857 6.156 -17.749 1.00 82.12 100 LEU A O 1
ATOM 805 N N . THR A 1 101 ? 12.385 8.033 -18.899 1.00 86.81 101 THR A N 1
ATOM 806 C CA . THR A 1 101 ? 10.936 7.992 -18.654 1.00 86.81 101 THR A CA 1
ATOM 807 C C . THR A 1 101 ? 10.326 6.695 -19.184 1.00 86.81 101 THR A C 1
ATOM 809 O O . THR A 1 101 ? 9.587 6.021 -18.464 1.00 86.81 101 THR A O 1
ATOM 812 N N . GLU A 1 102 ? 10.679 6.304 -20.409 1.00 88.44 102 GLU A N 1
ATOM 813 C CA . GLU A 1 102 ? 10.234 5.051 -21.022 1.00 88.44 102 GLU A CA 1
ATOM 814 C C . GLU A 1 102 ? 10.677 3.830 -20.201 1.00 88.44 102 GLU A C 1
ATOM 816 O O . GLU A 1 102 ? 9.852 2.971 -19.875 1.00 88.44 102 GLU A O 1
ATOM 821 N N . LYS A 1 103 ? 11.944 3.777 -19.770 1.00 86.81 103 LYS A N 1
ATOM 822 C CA . LYS A 1 103 ? 12.466 2.692 -18.920 1.00 86.81 103 LYS A CA 1
ATOM 823 C C . LYS A 1 103 ? 11.697 2.560 -17.604 1.00 86.81 103 LYS A C 1
ATOM 825 O O . LYS A 1 103 ? 11.3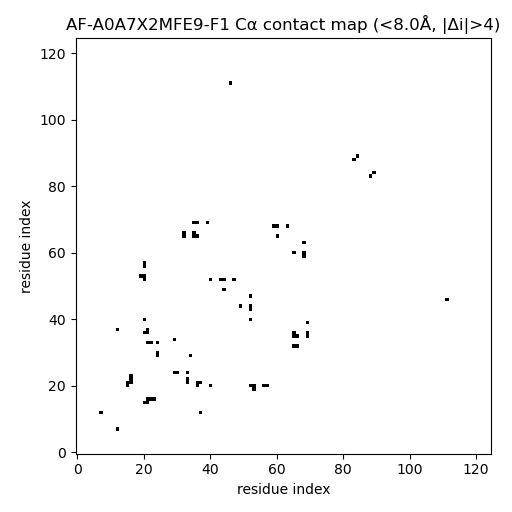29 1.445 -17.222 1.00 86.81 103 LYS A O 1
ATOM 830 N N . PHE A 1 104 ? 11.423 3.667 -16.911 1.00 87.25 104 PHE A N 1
ATOM 831 C CA . PHE A 1 104 ? 10.639 3.641 -15.670 1.00 87.25 104 PHE A CA 1
ATOM 832 C C . PHE A 1 104 ? 9.187 3.222 -15.911 1.00 87.25 104 PHE A C 1
ATOM 834 O O . PHE A 1 104 ? 8.655 2.428 -15.132 1.00 87.25 104 PHE A O 1
ATOM 841 N N . ALA A 1 105 ? 8.567 3.681 -17.000 1.00 91.31 105 ALA A N 1
ATOM 842 C CA . ALA A 1 105 ? 7.214 3.276 -17.369 1.00 91.31 105 ALA A CA 1
ATOM 843 C C . ALA A 1 105 ? 7.131 1.763 -17.632 1.00 91.31 105 ALA A C 1
ATOM 845 O O . ALA A 1 105 ? 6.273 1.084 -17.064 1.00 91.31 105 ALA A O 1
ATOM 846 N N . ILE A 1 106 ? 8.065 1.209 -18.414 1.00 93.19 106 ILE A N 1
ATOM 847 C CA . ILE A 1 106 ? 8.148 -0.235 -18.678 1.00 93.19 106 ILE A CA 1
ATOM 848 C C . ILE A 1 106 ? 8.343 -1.008 -17.368 1.00 93.19 106 ILE A C 1
ATOM 850 O O . ILE A 1 106 ? 7.633 -1.985 -17.116 1.00 93.19 106 ILE A O 1
ATOM 854 N N . ARG A 1 107 ? 9.254 -0.558 -16.495 1.00 91.31 107 ARG A N 1
ATOM 855 C CA . ARG A 1 107 ? 9.492 -1.201 -15.194 1.00 91.31 107 ARG A CA 1
ATOM 856 C C . ARG A 1 107 ? 8.241 -1.187 -14.316 1.00 91.31 107 ARG A C 1
ATOM 858 O O . ARG A 1 107 ? 7.907 -2.222 -13.745 1.00 91.31 107 ARG A O 1
ATOM 865 N N . ALA A 1 108 ? 7.522 -0.068 -14.247 1.00 91.94 108 ALA A N 1
ATOM 866 C CA . ALA A 1 108 ? 6.276 0.038 -13.491 1.00 91.94 108 ALA A CA 1
ATOM 867 C C . ALA A 1 108 ? 5.209 -0.946 -14.005 1.00 91.94 108 ALA A C 1
ATOM 869 O O . ALA A 1 108 ? 4.577 -1.643 -13.206 1.00 91.94 108 ALA A O 1
ATOM 870 N N . VAL A 1 109 ? 5.055 -1.064 -15.330 1.00 95.25 109 VAL A N 1
ATOM 871 C CA . VAL A 1 109 ? 4.135 -2.030 -15.955 1.00 95.25 109 VAL A CA 1
ATOM 872 C C . VAL A 1 109 ? 4.522 -3.465 -15.597 1.00 95.25 109 VAL A C 1
ATOM 874 O O . VAL A 1 109 ? 3.667 -4.230 -15.149 1.00 95.25 109 VAL A O 1
ATOM 877 N N . ILE A 1 110 ? 5.798 -3.833 -15.738 1.00 95.81 110 ILE A N 1
ATOM 878 C CA . ILE A 1 110 ? 6.283 -5.183 -15.412 1.00 95.81 110 ILE A CA 1
ATOM 879 C C . ILE A 1 110 ? 6.059 -5.498 -13.930 1.00 95.81 110 ILE A C 1
ATOM 881 O O . ILE A 1 110 ? 5.503 -6.550 -13.612 1.00 95.81 110 ILE A O 1
ATOM 885 N N . CYS A 1 111 ? 6.435 -4.588 -13.026 1.00 93.69 111 CYS A N 1
ATOM 886 C CA . CYS A 1 111 ? 6.243 -4.765 -11.588 1.00 93.69 111 CYS A CA 1
ATOM 887 C C . CYS A 1 111 ? 4.769 -5.003 -11.244 1.00 93.69 111 CYS A C 1
ATOM 889 O O . CYS A 1 111 ? 4.472 -5.947 -10.514 1.00 93.69 111 CYS A O 1
ATOM 891 N N . LYS A 1 112 ? 3.851 -4.220 -11.826 1.00 94.31 112 LYS A N 1
ATOM 892 C CA . LYS A 1 112 ? 2.404 -4.398 -11.639 1.00 94.31 112 LYS A CA 1
ATOM 893 C C . LYS A 1 112 ? 1.905 -5.751 -12.162 1.00 94.31 112 LYS A C 1
ATOM 895 O O . LYS A 1 112 ? 1.077 -6.394 -11.523 1.00 94.31 112 LYS A O 1
ATOM 900 N N . LEU A 1 113 ? 2.369 -6.193 -13.332 1.00 94.75 113 LEU A N 1
ATOM 901 C CA . LEU A 1 113 ? 1.945 -7.476 -13.908 1.00 94.75 113 LEU A CA 1
ATOM 902 C C . LEU A 1 113 ? 2.425 -8.663 -13.066 1.00 94.75 113 LEU A C 1
ATOM 904 O O . LEU A 1 113 ? 1.667 -9.605 -12.831 1.00 94.75 113 LEU A O 1
ATOM 908 N N . VAL A 1 114 ? 3.678 -8.620 -12.612 1.00 96.38 114 VAL A N 1
ATOM 909 C CA . VAL A 1 114 ? 4.256 -9.665 -11.760 1.00 96.38 114 VAL A CA 1
ATOM 910 C C . VAL A 1 114 ? 3.544 -9.706 -10.412 1.00 96.38 114 VAL A C 1
ATOM 912 O O . VAL A 1 114 ? 3.136 -10.783 -9.982 1.00 96.38 114 VAL A O 1
ATOM 915 N N . SER A 1 115 ? 3.336 -8.555 -9.770 1.00 94.81 115 SER A N 1
ATOM 916 C CA . SER A 1 115 ? 2.649 -8.499 -8.480 1.00 94.81 115 SER A CA 1
ATOM 917 C C . SER A 1 115 ? 1.205 -8.992 -8.572 1.00 94.81 115 SER A C 1
ATOM 919 O O . SER A 1 115 ? 0.784 -9.766 -7.716 1.00 94.81 115 SER A O 1
ATOM 921 N N . GLN A 1 116 ? 0.471 -8.648 -9.637 1.00 92.88 116 GLN A N 1
ATOM 922 C CA . GLN A 1 116 ? -0.885 -9.156 -9.852 1.00 92.88 116 GLN A CA 1
ATOM 923 C C . GLN A 1 116 ? -0.901 -10.684 -9.976 1.00 92.88 116 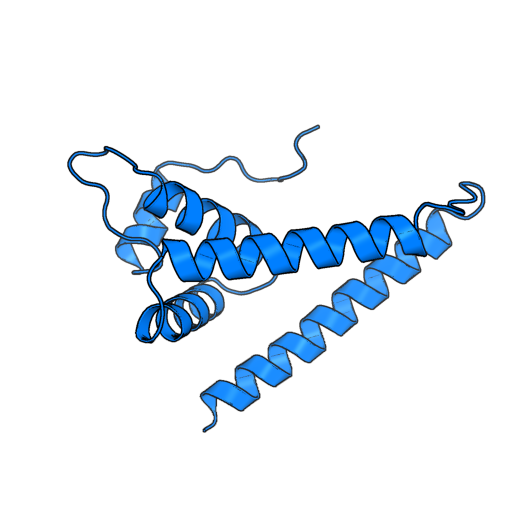GLN A C 1
ATOM 925 O O . GLN A 1 116 ? -1.717 -11.339 -9.337 1.00 92.88 116 GLN A O 1
ATOM 930 N N . LYS A 1 117 ? 0.038 -11.275 -10.728 1.00 94.19 117 LYS A N 1
ATOM 931 C CA . LYS A 1 117 ? 0.143 -12.741 -10.827 1.00 94.19 117 LYS A CA 1
ATOM 932 C C . LYS A 1 117 ? 0.428 -13.402 -9.479 1.00 94.19 117 LYS A C 1
ATOM 934 O O . LYS A 1 117 ? -0.110 -14.475 -9.211 1.00 94.19 117 LYS A O 1
ATOM 939 N N . LEU A 1 118 ? 1.273 -12.791 -8.648 1.00 94.69 118 LEU A N 1
ATOM 940 C CA . LEU A 1 118 ? 1.578 -13.302 -7.308 1.00 94.69 118 LEU A CA 1
ATOM 941 C C . LEU A 1 118 ? 0.347 -13.247 -6.399 1.00 94.69 118 LEU A C 1
ATOM 943 O O . LEU A 1 118 ? 0.043 -14.235 -5.735 1.00 94.69 118 LEU A O 1
ATOM 947 N N . ILE A 1 119 ? -0.387 -12.134 -6.428 1.00 93.00 119 ILE A N 1
ATOM 948 C CA . ILE A 1 119 ? -1.655 -11.963 -5.708 1.00 93.00 119 ILE A CA 1
ATOM 949 C C . ILE A 1 119 ? -2.663 -13.033 -6.147 1.00 93.00 119 ILE A C 1
ATOM 951 O O . ILE A 1 119 ? -3.200 -13.758 -5.312 1.00 93.00 119 ILE A O 1
ATOM 955 N N . ASP A 1 120 ? -2.869 -13.199 -7.454 1.00 91.69 120 ASP A N 1
ATOM 956 C CA . ASP A 1 120 ? -3.801 -14.194 -7.991 1.00 91.69 120 ASP A CA 1
ATOM 957 C C . ASP A 1 120 ? -3.390 -15.622 -7.604 1.00 91.69 120 ASP A C 1
ATOM 959 O O . ASP A 1 120 ? -4.239 -16.467 -7.329 1.00 91.69 120 ASP A O 1
ATOM 963 N N . SER A 1 121 ? -2.085 -15.908 -7.579 1.00 92.50 121 SER A N 1
ATOM 964 C CA . SER A 1 121 ? -1.565 -17.208 -7.153 1.00 92.50 121 SER A CA 1
ATOM 965 C C . SER A 1 121 ? -1.744 -17.456 -5.657 1.00 92.50 121 SE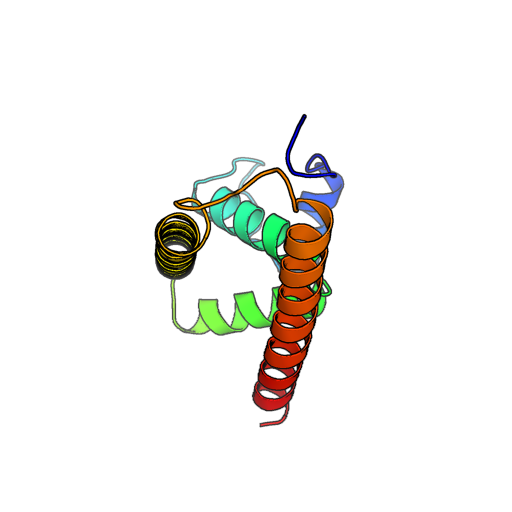R A C 1
ATOM 967 O O . SER A 1 121 ? -1.865 -18.615 -5.263 1.00 92.50 121 SER A O 1
ATOM 969 N N . TYR A 1 122 ? -1.723 -16.410 -4.831 1.00 90.06 122 TYR A N 1
ATOM 970 C CA . TYR A 1 122 ? -1.938 -16.520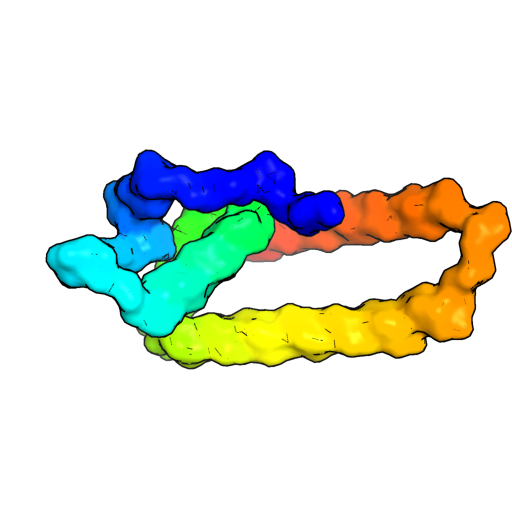 -3.393 1.00 90.06 122 TYR A CA 1
ATOM 971 C C . TYR A 1 122 ? -3.397 -16.878 -3.084 1.00 90.06 122 TYR A C 1
ATOM 973 O O . TYR A 1 122 ? -3.639 -17.819 -2.338 1.00 90.06 122 TYR A O 1
ATOM 981 N N . TYR A 1 123 ? -4.358 -16.206 -3.727 1.00 84.81 123 TYR A N 1
ATOM 982 C CA . TYR A 1 123 ? -5.795 -16.427 -3.499 1.00 84.81 123 TYR A CA 1
ATOM 983 C C . TYR A 1 123 ? -6.397 -17.638 -4.235 1.00 84.81 123 TYR A C 1
ATOM 985 O O . TYR A 1 123 ? -7.565 -17.955 -4.031 1.00 84.81 123 TYR A O 1
ATOM 993 N N . LYS A 1 124 ? -5.636 -18.308 -5.111 1.00 78.94 124 LYS A N 1
ATOM 994 C CA . LYS A 1 124 ? -6.038 -19.579 -5.747 1.00 78.94 124 LYS A CA 1
ATOM 995 C C . LYS A 1 124 ? -5.726 -20.823 -4.903 1.00 78.94 124 LYS A C 1
ATOM 997 O O . LYS A 1 124 ? -6.118 -21.912 -5.317 1.00 78.94 124 LYS A O 1
ATOM 1002 N N . LYS A 1 125 ? -4.983 -20.677 -3.801 1.00 54.31 125 LYS A N 1
ATOM 1003 C CA . LYS A 1 125 ? -4.765 -21.744 -2.813 1.00 54.31 125 LYS A CA 1
ATOM 1004 C C . LYS A 1 125 ? -5.977 -21.886 -1.905 1.00 54.31 125 LYS A C 1
ATOM 1006 O O . LYS A 1 125 ? -6.262 -23.045 -1.544 1.00 54.31 125 LYS A O 1
#

Solvent-accessible surface area (backbone atoms only — not comparable to full-atom values): 7440 Å² total; per-residue (Å²): 129,80,95,61,100,64,83,89,46,72,70,53,54,53,48,35,34,75,71,61,59,37,79,79,56,64,94,79,46,76,53,71,60,53,51,49,42,51,51,53,49,64,59,48,51,78,82,38,60,65,69,57,53,31,52,54,52,54,60,52,52,74,82,32,53,66,65,56,50,44,52,53,48,50,50,56,49,50,53,51,51,53,52,46,48,70,74,55,59,82,70,67,62,70,90,47,53,66,63,53,51,50,52,52,53,52,49,53,52,51,53,52,55,53,50,49,52,52,53,54,59,60,76,72,108

Organism: NCBI:txid1624

Radius of gyration: 17.14 Å; Cα contacts (8 Å, |Δi|>4): 42; chains: 1; bounding box: 42×42×40 Å

Foldseek 3Di:
DDPAPDDDDPVNLVVCCVVQQAPDDDVPDDDPLRVLSVVQQSVCVVLDPSVLSSVVSVVVVVPDDSVRVSVVVVVVVVVVVVVCCVPPVVDPPVVPVPVVVVVVVVVSVVVSVVVVVVSVVVVVD

Secondary structure (DSSP, 8-state):
--S-SS---HHHHHHHHHHTSSPPPBTTB--HHHHHHHHHHHHHTTTS-HHHHHHHHHHHTTTS-HHHHHHHHHHHHHHHHHHHIIIIITT--GGGHHHHHHHHHHHHHHHHHHHHHHHHHHHT-